Protein AF-A0A8I0KRX6-F1 (afdb_monomer)

Foldseek 3Di:
DDDDDPDDDDQFWQWLCSLCVVLVHDSVVSVVCVVVVQADQAPDWDDDPVDTIGTHGPVSSVVSSVVHDPPPDDDPPDD

Radius of gyration: 14.27 Å; Cα contacts (8 Å, |Δi|>4): 68; chains: 1; bounding box: 29×31×36 Å

Nearest PDB structures (foldseek):
  7ls2-assembly1_R3  TM=4.801E-01  e=2.231E-01  Mus musculus
  3fm5-assembly3_B  TM=4.011E-01  e=2.716E-01  Rhodococcus jostii RHA1
  3eco-assembly1_A  TM=4.353E-01  e=8.852E-01  Staphylococcus aureus subsp. aureus Mu50
  4i98-assembly1_C  TM=4.124E-01  e=4.005E+00  Streptococcus pneumoniae P1031
  3w6j-assembly2_E  TM=3.694E-01  e=9.402E+00  Geobacillus stearothermophilus

pLDDT: mean 73.49, std 16.49, range [39.5, 89.75]

Structure (mmCIF, N/CA/C/O backbone):
data_AF-A0A8I0KRX6-F1
#
_entry.id   AF-A0A8I0KRX6-F1
#
loop_
_atom_site.group_PDB
_atom_site.id
_atom_site.type_symbol
_atom_site.label_atom_id
_atom_site.label_alt_id
_atom_site.label_comp_id
_atom_site.label_asym_id
_atom_site.label_entity_id
_atom_site.label_seq_id
_atom_site.pdbx_PDB_ins_code
_atom_site.Cartn_x
_atom_site.Cartn_y
_atom_site.Cartn_z
_atom_site.occupancy
_atom_site.B_iso_or_equiv
_atom_site.auth_seq_id
_atom_site.auth_comp_id
_atom_site.auth_asym_id
_atom_site.auth_atom_id
_atom_site.pdbx_PDB_model_num
ATOM 1 N N . MET A 1 1 ? 15.819 18.009 -5.405 1.00 48.50 1 MET A N 1
ATOM 2 C CA . MET A 1 1 ? 14.598 17.301 -4.960 1.00 48.50 1 MET A CA 1
ATOM 3 C C . MET A 1 1 ? 13.512 18.351 -4.792 1.00 48.50 1 MET A C 1
ATOM 5 O O . MET A 1 1 ? 13.690 19.207 -3.934 1.00 48.50 1 MET A O 1
ATOM 9 N N . PRO A 1 2 ? 12.544 18.435 -5.719 1.00 46.31 2 PRO A N 1
ATOM 10 C CA . PRO A 1 2 ? 11.302 17.669 -5.567 1.00 46.31 2 PRO A CA 1
ATOM 11 C C . PRO A 1 2 ? 10.767 17.113 -6.904 1.00 46.31 2 PRO A C 1
ATOM 13 O O . PRO A 1 2 ? 10.611 17.842 -7.878 1.00 46.31 2 PRO A O 1
ATOM 16 N N . THR A 1 3 ? 10.437 15.823 -6.968 1.00 57.25 3 THR A N 1
ATOM 17 C CA . THR A 1 3 ? 9.623 15.282 -8.068 1.00 57.25 3 THR A CA 1
ATOM 18 C C . THR A 1 3 ? 8.172 15.685 -7.845 1.00 57.25 3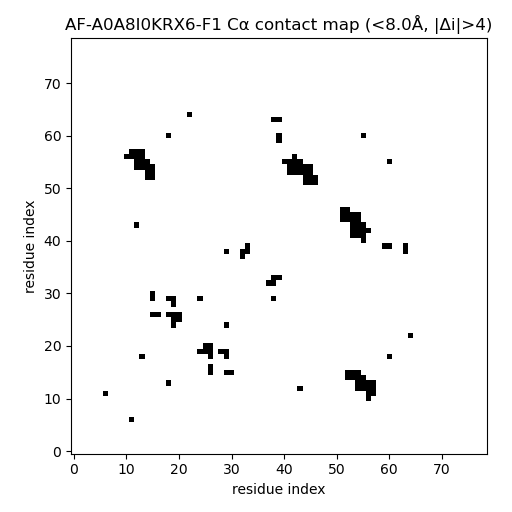 THR A C 1
ATOM 20 O O . THR A 1 3 ? 7.468 15.104 -7.020 1.00 57.25 3 THR A O 1
ATOM 23 N N . GLY A 1 4 ? 7.734 16.715 -8.569 1.00 46.12 4 GLY A N 1
ATOM 24 C CA . GLY A 1 4 ? 6.333 17.100 -8.642 1.00 46.12 4 GLY A CA 1
ATOM 25 C C . GLY A 1 4 ? 5.498 15.974 -9.246 1.00 46.12 4 GLY A C 1
ATOM 26 O O . GLY A 1 4 ? 5.761 15.526 -10.358 1.00 46.12 4 GLY A O 1
ATOM 27 N N . LYS A 1 5 ? 4.458 15.537 -8.535 1.00 53.94 5 LYS A N 1
ATOM 28 C CA . LYS A 1 5 ? 3.397 14.695 -9.098 1.00 53.94 5 LYS A CA 1
ATOM 29 C C . LYS A 1 5 ? 2.110 15.509 -9.147 1.00 53.94 5 LYS A C 1
ATOM 31 O O . LYS A 1 5 ? 1.173 15.295 -8.389 1.00 53.94 5 LYS A O 1
ATOM 36 N N . GLY A 1 6 ? 2.088 16.474 -10.064 1.00 45.03 6 GLY A N 1
ATOM 37 C CA . GLY A 1 6 ? 0.850 17.039 -10.584 1.00 45.03 6 GLY A CA 1
ATOM 38 C C . GLY A 1 6 ? 0.230 16.048 -11.565 1.00 45.03 6 GLY A C 1
ATOM 39 O O . GLY A 1 6 ? 0.475 16.132 -12.761 1.00 45.03 6 GLY A O 1
ATOM 40 N N . GLN A 1 7 ? -0.557 15.094 -11.067 1.00 49.94 7 GLN A N 1
ATOM 41 C CA . GLN A 1 7 ? -1.457 14.296 -11.903 1.00 49.94 7 GLN A CA 1
ATOM 42 C C . GLN A 1 7 ? -2.895 14.582 -11.480 1.00 49.94 7 GLN A C 1
ATOM 44 O O . GLN A 1 7 ? -3.513 13.815 -10.750 1.00 49.94 7 GLN A O 1
ATOM 49 N N . ARG A 1 8 ? -3.428 15.721 -11.933 1.00 49.06 8 ARG A N 1
ATOM 50 C CA . ARG A 1 8 ? -4.877 15.923 -11.985 1.00 49.06 8 ARG A CA 1
ATOM 51 C C . ARG A 1 8 ? -5.418 15.078 -13.144 1.00 49.06 8 ARG A C 1
ATOM 53 O O . ARG A 1 8 ? -4.996 15.276 -14.279 1.00 49.06 8 ARG A O 1
ATOM 60 N N . GLY A 1 9 ? -6.315 14.138 -12.843 1.00 51.50 9 GLY A N 1
ATOM 61 C CA . GLY A 1 9 ? -7.219 13.531 -13.830 1.00 51.50 9 GLY A CA 1
ATOM 62 C C . GLY A 1 9 ? -6.804 12.214 -14.495 1.00 51.50 9 GLY A C 1
ATOM 63 O O . GLY A 1 9 ? -7.240 11.960 -15.609 1.00 51.50 9 GLY A O 1
ATOM 64 N N . LYS A 1 10 ? -5.990 11.365 -13.860 1.00 49.66 10 LYS A N 1
ATOM 65 C CA . LYS A 1 10 ? -5.793 9.977 -14.317 1.00 49.66 10 LYS A CA 1
ATOM 66 C C . LYS A 1 10 ? -5.687 9.059 -13.115 1.00 49.66 10 LYS A C 1
ATOM 68 O O . LYS A 1 10 ? -4.896 9.338 -12.213 1.00 49.66 10 LYS A O 1
ATOM 73 N N . GLU A 1 11 ? -6.526 8.031 -13.103 1.00 59.03 11 GLU A N 1
ATOM 74 C CA . GLU A 1 11 ? -6.651 6.983 -12.089 1.00 59.03 11 GLU A CA 1
ATOM 75 C C . GLU A 1 11 ? -5.256 6.441 -11.754 1.00 59.03 11 GLU A C 1
ATOM 77 O O . GLU A 1 11 ? -4.699 5.588 -12.442 1.00 59.03 11 GLU A O 1
ATOM 82 N N .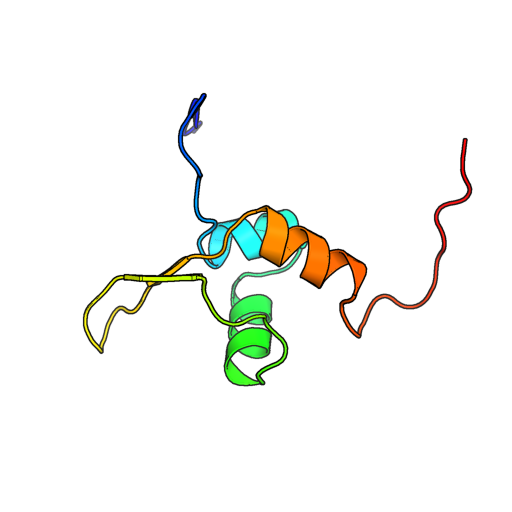 THR A 1 12 ? -4.604 7.048 -10.763 1.00 75.50 12 THR A N 1
ATOM 83 C CA . THR A 1 12 ? -3.190 6.789 -10.511 1.00 75.50 12 THR A CA 1
ATOM 84 C C . THR A 1 12 ? -3.113 5.525 -9.682 1.00 75.50 12 THR A C 1
ATOM 86 O O . THR A 1 12 ? -3.424 5.538 -8.491 1.00 75.50 12 THR A O 1
ATOM 89 N N . LEU A 1 13 ? -2.689 4.443 -10.327 1.00 83.38 13 LEU A N 1
ATOM 90 C CA . LEU A 1 13 ? -2.344 3.214 -9.636 1.00 83.38 13 LEU A CA 1
ATOM 91 C C . LEU A 1 13 ? -1.155 3.483 -8.710 1.00 83.38 13 LEU A C 1
ATOM 93 O O . LEU A 1 13 ? -0.160 4.110 -9.090 1.00 83.38 13 LEU A O 1
ATOM 97 N N . LEU A 1 14 ? -1.285 3.022 -7.477 1.00 85.25 14 LEU A N 1
ATOM 98 C CA . LEU A 1 14 ? -0.248 3.039 -6.467 1.00 85.25 14 LEU A CA 1
ATOM 99 C C . LEU A 1 14 ? 0.676 1.852 -6.719 1.00 85.25 14 LEU A C 1
ATOM 101 O O . LEU A 1 14 ? 0.222 0.711 -6.771 1.00 85.25 14 LEU A O 1
ATOM 105 N N . SER A 1 15 ? 1.972 2.121 -6.856 1.00 84.50 15 SER A N 1
ATOM 106 C CA . SER A 1 15 ? 2.992 1.069 -6.819 1.00 84.50 15 SER A CA 1
ATOM 107 C C . SER A 1 15 ? 3.240 0.629 -5.377 1.00 84.50 15 SER A C 1
ATOM 109 O O . SER A 1 15 ? 2.893 1.349 -4.444 1.00 84.50 15 SER A O 1
ATOM 111 N N . THR A 1 16 ? 3.936 -0.488 -5.162 1.00 84.56 16 THR A N 1
ATOM 112 C CA . THR A 1 16 ? 4.310 -0.984 -3.820 1.00 84.56 16 THR A CA 1
ATOM 113 C C . THR A 1 16 ? 4.921 0.100 -2.920 1.00 84.56 16 THR A C 1
ATOM 115 O O . THR A 1 16 ? 4.619 0.165 -1.730 1.00 84.56 16 THR A O 1
ATOM 118 N N . ALA A 1 17 ? 5.750 0.985 -3.487 1.00 85.19 17 ALA A N 1
ATOM 119 C CA . ALA A 1 17 ? 6.349 2.108 -2.766 1.00 85.19 17 ALA A CA 1
ATOM 120 C C . ALA A 1 17 ? 5.331 3.200 -2.390 1.00 85.19 17 ALA A C 1
ATOM 122 O O . ALA A 1 17 ? 5.361 3.687 -1.261 1.00 85.19 17 ALA A O 1
ATOM 123 N N . ASP A 1 18 ? 4.408 3.560 -3.291 1.00 87.62 18 ASP A N 1
ATOM 124 C CA . ASP A 1 18 ? 3.320 4.488 -2.966 1.00 87.62 18 ASP A CA 1
ATOM 125 C C . ASP A 1 18 ? 2.409 3.883 -1.887 1.00 87.62 18 ASP A C 1
ATOM 127 O O . ASP A 1 18 ? 2.068 4.561 -0.923 1.00 87.62 18 ASP A O 1
ATOM 131 N N . VAL A 1 19 ? 2.060 2.595 -1.993 1.00 86.94 19 VAL A N 1
ATOM 132 C CA . VAL A 1 19 ? 1.247 1.904 -0.978 1.00 86.94 19 VAL A CA 1
ATOM 133 C C . VAL A 1 19 ? 1.942 1.916 0.382 1.00 86.94 19 VAL A C 1
ATOM 135 O O . VAL A 1 19 ? 1.297 2.177 1.394 1.00 86.94 19 VAL A O 1
ATOM 138 N N . ALA A 1 20 ? 3.259 1.707 0.413 1.00 88.38 20 ALA A N 1
ATOM 139 C CA . ALA A 1 20 ? 4.056 1.802 1.631 1.00 88.38 20 ALA A CA 1
ATOM 140 C C . ALA A 1 20 ? 3.989 3.203 2.253 1.00 88.38 20 ALA A C 1
ATOM 142 O O . ALA A 1 20 ? 3.693 3.332 3.440 1.00 88.38 20 ALA A O 1
ATOM 143 N N . ALA A 1 21 ? 4.171 4.249 1.442 1.00 87.38 21 ALA A N 1
ATOM 144 C CA . ALA A 1 21 ? 4.079 5.633 1.897 1.00 87.38 21 ALA A CA 1
ATOM 145 C C . ALA A 1 21 ? 2.691 5.961 2.472 1.00 87.38 21 ALA A C 1
ATOM 147 O O . ALA A 1 21 ? 2.588 6.583 3.526 1.00 87.38 21 ALA A O 1
ATOM 148 N N . VAL A 1 22 ? 1.623 5.495 1.819 1.00 85.81 22 VAL A N 1
ATOM 149 C CA . VAL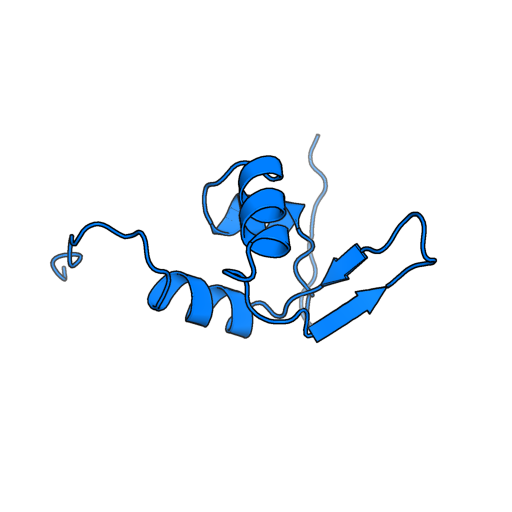 A 1 22 ? 0.235 5.713 2.258 1.00 85.81 22 VAL A CA 1
ATOM 150 C C . VAL A 1 22 ? -0.089 4.930 3.528 1.00 85.81 22 VAL A C 1
ATOM 152 O O . VAL A 1 22 ? -0.757 5.446 4.420 1.00 85.81 22 VAL A O 1
ATOM 155 N N . ALA A 1 23 ? 0.412 3.701 3.636 1.00 84.19 23 ALA A N 1
ATOM 156 C CA . ALA A 1 23 ? 0.249 2.865 4.817 1.00 84.19 23 ALA A CA 1
ATOM 157 C C . ALA A 1 23 ? 1.125 3.309 6.003 1.00 84.19 23 ALA A C 1
ATOM 159 O O . ALA A 1 23 ? 0.974 2.759 7.095 1.00 84.19 23 ALA A O 1
ATOM 160 N N . GLY A 1 24 ? 2.057 4.249 5.798 1.00 86.50 24 GLY A N 1
ATOM 161 C CA . GLY A 1 24 ? 3.065 4.625 6.791 1.00 86.50 24 GLY A CA 1
ATOM 162 C C . GLY A 1 24 ? 4.031 3.482 7.118 1.00 86.50 24 GLY A C 1
ATOM 163 O O . GLY A 1 24 ? 4.484 3.356 8.252 1.00 86.50 24 GLY A O 1
ATOM 164 N N . LEU A 1 25 ? 4.302 2.608 6.148 1.00 86.12 25 LEU A N 1
ATOM 165 C CA . LEU A 1 25 ? 5.138 1.421 6.299 1.00 86.12 25 LEU A CA 1
ATOM 166 C C . LEU A 1 25 ? 6.365 1.472 5.395 1.00 86.12 25 LEU A C 1
ATOM 168 O O . LEU A 1 25 ? 6.432 2.217 4.422 1.00 86.12 25 LEU A O 1
ATOM 172 N N . SER A 1 26 ? 7.326 0.599 5.682 1.00 87.56 26 SER A N 1
ATOM 173 C CA . SER A 1 26 ? 8.433 0.335 4.771 1.00 87.56 26 SER A CA 1
ATOM 174 C C . SER A 1 26 ? 7.965 -0.503 3.570 1.00 87.56 26 SER A C 1
ATOM 176 O O . SER A 1 26 ? 7.145 -1.411 3.740 1.00 87.56 26 SER A O 1
ATOM 178 N N . PRO A 1 27 ? 8.525 -0.284 2.366 1.00 85.38 27 PRO A N 1
ATOM 179 C CA . PRO A 1 27 ? 8.192 -1.076 1.179 1.00 85.38 27 PRO A CA 1
ATOM 180 C C . PRO A 1 27 ? 8.480 -2.569 1.367 1.00 85.38 27 PRO A C 1
ATOM 182 O O . PRO A 1 27 ? 7.740 -3.402 0.852 1.00 85.38 27 PRO A O 1
ATOM 185 N N . ASN A 1 28 ? 9.486 -2.914 2.176 1.00 85.88 28 ASN A N 1
ATOM 186 C CA . ASN A 1 28 ? 9.787 -4.303 2.516 1.00 85.88 28 ASN A CA 1
ATOM 187 C C . ASN A 1 28 ? 8.646 -4.965 3.311 1.00 85.88 28 ASN A C 1
ATOM 189 O O . ASN A 1 28 ? 8.280 -6.101 3.040 1.00 85.88 28 ASN A O 1
ATOM 193 N N . SER A 1 29 ? 8.014 -4.238 4.242 1.00 87.50 29 SER A N 1
ATOM 194 C CA . SER A 1 29 ? 6.856 -4.746 4.990 1.00 87.50 29 SER A CA 1
ATOM 195 C C . SER A 1 29 ? 5.664 -4.987 4.073 1.00 87.50 29 SER A C 1
ATOM 197 O O . SER A 1 29 ? 4.986 -6.001 4.200 1.00 87.50 29 SER A O 1
ATOM 199 N N . ILE A 1 30 ? 5.425 -4.075 3.127 1.00 87.00 30 ILE A N 1
ATOM 200 C CA . ILE A 1 30 ? 4.387 -4.239 2.104 1.00 87.00 30 ILE A CA 1
ATOM 201 C C . ILE A 1 30 ? 4.659 -5.476 1.244 1.00 87.00 30 ILE A C 1
ATOM 203 O O . ILE A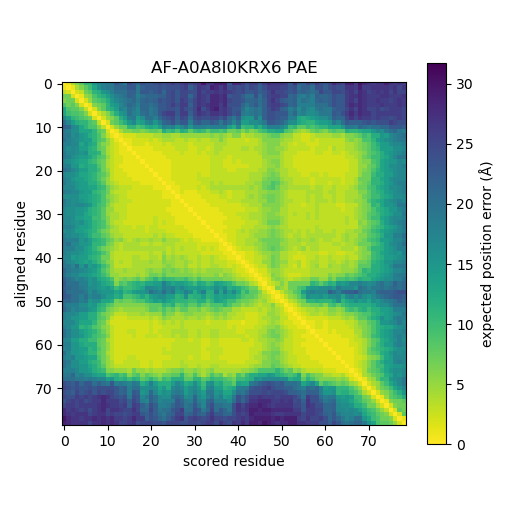 1 30 ? 3.748 -6.264 1.006 1.00 87.00 30 ILE A O 1
ATOM 207 N N . GLN A 1 31 ? 5.910 -5.688 0.836 1.00 86.00 31 GLN A N 1
ATOM 208 C CA . GLN A 1 31 ? 6.305 -6.870 0.076 1.00 86.00 31 GLN A CA 1
ATOM 209 C C . GLN A 1 31 ? 6.071 -8.159 0.876 1.00 86.00 31 GLN A C 1
ATOM 211 O O . GLN A 1 31 ? 5.480 -9.099 0.350 1.00 86.00 31 GLN A O 1
ATOM 216 N N . SER A 1 32 ? 6.418 -8.181 2.166 1.00 86.88 32 SER A N 1
ATOM 217 C CA . SER A 1 32 ? 6.099 -9.304 3.055 1.00 86.88 32 SER A CA 1
ATOM 218 C C . SER A 1 32 ? 4.594 -9.557 3.168 1.00 86.88 32 SER A C 1
ATOM 220 O O . SER A 1 32 ? 4.170 -10.705 3.085 1.00 86.88 32 SER A O 1
ATOM 222 N N . TYR A 1 33 ? 3.767 -8.512 3.303 1.00 86.19 33 TYR A N 1
ATOM 223 C CA . TYR A 1 33 ? 2.305 -8.664 3.322 1.00 86.19 3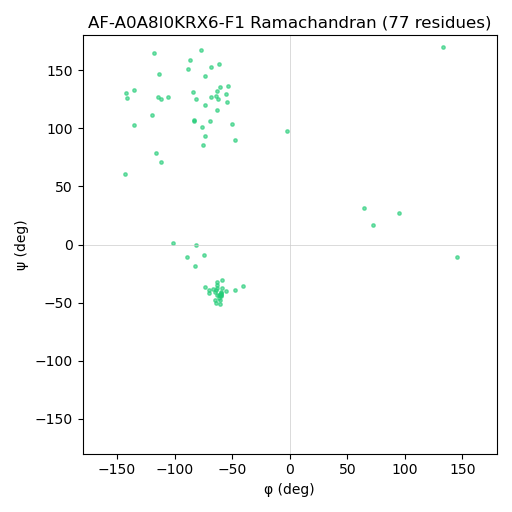3 TYR A CA 1
ATOM 224 C C . TYR A 1 33 ? 1.756 -9.211 2.006 1.00 86.19 33 TYR A C 1
ATOM 226 O O . TYR A 1 33 ? 0.825 -10.014 2.026 1.00 86.19 33 TYR A O 1
ATOM 234 N N . TYR A 1 34 ? 2.334 -8.801 0.878 1.00 85.62 34 TYR A N 1
ATOM 235 C CA . TYR A 1 34 ? 1.968 -9.321 -0.431 1.00 85.62 34 TYR A CA 1
ATOM 236 C C . TYR A 1 34 ? 2.292 -10.814 -0.555 1.00 85.62 34 TYR A C 1
ATOM 238 O O . TYR A 1 34 ? 1.409 -11.604 -0.876 1.00 85.62 34 TYR A O 1
ATOM 246 N N . HIS A 1 35 ? 3.521 -11.221 -0.221 1.00 84.81 35 HIS A N 1
ATOM 247 C CA . HIS A 1 35 ? 3.925 -12.632 -0.251 1.00 84.81 35 HIS A CA 1
ATOM 248 C C . HIS A 1 35 ? 3.143 -13.504 0.736 1.00 84.81 35 HIS A C 1
ATOM 250 O O . HIS A 1 35 ? 2.891 -14.671 0.455 1.00 84.81 35 HIS A O 1
ATOM 256 N N . ALA A 1 36 ? 2.737 -12.936 1.870 1.00 85.69 36 ALA A N 1
ATOM 257 C CA . ALA A 1 36 ? 1.913 -13.614 2.860 1.00 85.69 36 ALA A CA 1
ATOM 258 C C . ALA A 1 36 ? 0.408 -13.623 2.518 1.00 85.69 36 ALA A C 1
ATOM 260 O O . ALA A 1 36 ? -0.378 -14.170 3.286 1.00 85.69 36 ALA A O 1
ATOM 261 N N . GLY A 1 37 ? -0.013 -13.022 1.396 1.00 86.44 37 GLY A N 1
ATOM 262 C CA . GLY A 1 37 ? -1.417 -13.005 0.965 1.00 86.44 37 GLY A CA 1
ATOM 263 C C . GLY A 1 37 ? -2.332 -12.100 1.799 1.00 86.44 37 GLY A C 1
ATOM 264 O O . GLY A 1 37 ? -3.549 -12.231 1.741 1.00 86.44 37 GLY A O 1
ATOM 265 N N . TYR A 1 38 ? -1.764 -11.176 2.577 1.00 84.75 38 TYR A N 1
ATOM 266 C CA . TYR A 1 38 ? -2.515 -10.211 3.390 1.00 84.75 38 TYR A CA 1
ATOM 267 C C . TYR A 1 38 ? -2.848 -8.919 2.644 1.00 84.75 38 TYR A C 1
ATOM 269 O O . TYR A 1 38 ? -3.594 -8.089 3.166 1.00 84.75 38 TYR A O 1
ATOM 277 N N . MET A 1 39 ? -2.252 -8.706 1.470 1.00 83.88 39 MET A N 1
ATOM 278 C CA . MET A 1 39 ? -2.606 -7.596 0.593 1.00 83.88 39 MET A CA 1
ATOM 279 C C . MET A 1 39 ? -3.739 -7.974 -0.354 1.00 83.88 39 MET A C 1
ATOM 281 O O . MET A 1 39 ? -3.833 -9.133 -0.761 1.00 83.88 39 MET A O 1
ATOM 285 N N . PRO A 1 40 ? -4.557 -6.990 -0.762 1.00 86.44 40 PRO A N 1
ATOM 286 C CA . PRO A 1 40 ? -5.531 -7.201 -1.814 1.00 86.44 40 PRO A CA 1
ATOM 287 C C . PRO A 1 40 ? -4.831 -7.571 -3.122 1.00 86.44 40 PRO A C 1
ATOM 289 O O . PRO A 1 40 ? -3.669 -7.219 -3.367 1.00 86.44 40 PRO A O 1
ATOM 292 N N . GLN A 1 41 ? -5.568 -8.269 -3.980 1.00 84.94 41 GLN A N 1
ATOM 293 C CA . GLN A 1 41 ? -5.082 -8.629 -5.300 1.00 84.94 41 GLN A CA 1
ATOM 294 C C . GLN A 1 41 ? -4.775 -7.348 -6.101 1.00 84.94 41 GLN A C 1
ATOM 296 O O . GLN A 1 41 ? -5.557 -6.399 -6.049 1.00 84.94 41 GLN A O 1
ATOM 301 N N . PRO A 1 42 ? -3.635 -7.281 -6.802 1.00 85.44 42 PRO A N 1
ATOM 302 C CA . PRO A 1 42 ? -3.277 -6.101 -7.572 1.00 85.44 42 PRO A CA 1
ATOM 303 C C . PRO A 1 42 ? -4.217 -5.951 -8.764 1.00 85.44 42 PRO A C 1
ATOM 305 O O . PRO A 1 42 ? -4.355 -6.880 -9.562 1.00 85.44 42 PRO A O 1
ATOM 308 N N . ASP A 1 43 ? -4.827 -4.773 -8.894 1.00 84.12 43 ASP A N 1
ATOM 309 C CA . ASP A 1 43 ? -5.699 -4.422 -10.020 1.00 84.12 43 ASP A CA 1
ATOM 310 C C . ASP A 1 43 ? -4.966 -4.531 -11.354 1.00 84.12 43 ASP A C 1
ATOM 312 O O . ASP A 1 43 ? -5.528 -4.924 -12.375 1.00 84.12 43 ASP A O 1
ATOM 316 N N . VAL A 1 44 ? -3.690 -4.153 -11.343 1.00 82.12 44 VAL A N 1
ATOM 317 C CA . VAL A 1 44 ? -2.847 -4.131 -12.524 1.00 82.12 44 VAL A CA 1
ATOM 318 C C . VAL A 1 44 ? -1.503 -4.746 -12.189 1.00 82.12 44 VAL A C 1
ATOM 320 O O . VAL A 1 44 ? -0.861 -4.420 -11.196 1.00 82.12 44 VAL A O 1
ATOM 323 N N . THR A 1 45 ? -1.054 -5.641 -13.056 1.00 81.75 45 THR A N 1
ATOM 324 C CA . THR A 1 45 ? 0.264 -6.255 -12.965 1.00 81.75 45 THR A CA 1
ATOM 325 C C . THR A 1 45 ? 1.027 -5.915 -14.240 1.00 81.75 45 THR A C 1
ATOM 327 O O . THR A 1 45 ? 0.657 -6.370 -15.318 1.00 81.75 45 THR A O 1
ATOM 330 N N . ILE A 1 46 ? 2.064 -5.086 -14.131 1.00 76.00 46 ILE A N 1
ATOM 331 C CA . ILE A 1 46 ? 2.879 -4.619 -15.261 1.00 76.00 46 ILE A CA 1
ATOM 332 C C . ILE A 1 46 ? 4.275 -5.216 -15.140 1.00 76.00 46 ILE A C 1
ATOM 334 O O . ILE A 1 46 ? 4.947 -5.016 -14.137 1.00 76.00 46 ILE A O 1
ATOM 338 N N . GLY A 1 47 ? 4.743 -5.905 -16.177 1.00 66.06 47 GLY A N 1
ATOM 339 C CA . GLY A 1 47 ? 6.139 -6.326 -16.2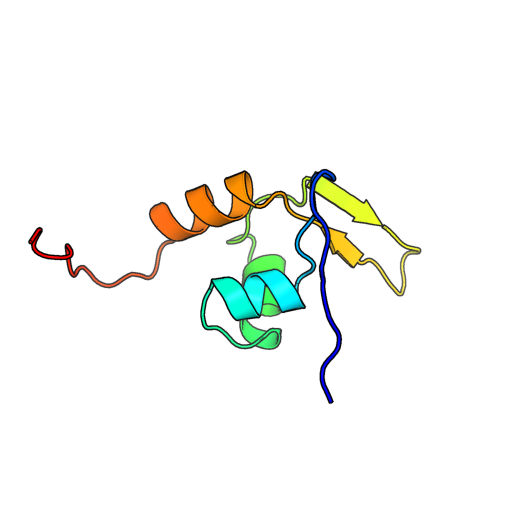89 1.00 66.06 47 GLY A CA 1
ATOM 340 C C . GLY A 1 47 ? 6.328 -7.779 -16.705 1.00 66.06 47 GLY A C 1
ATOM 341 O O . GLY A 1 47 ? 5.391 -8.573 -16.757 1.00 66.06 47 GLY A O 1
ATOM 342 N N . VAL A 1 48 ? 7.578 -8.109 -17.016 1.00 58.72 48 VAL A N 1
ATOM 343 C CA . VAL A 1 48 ? 8.040 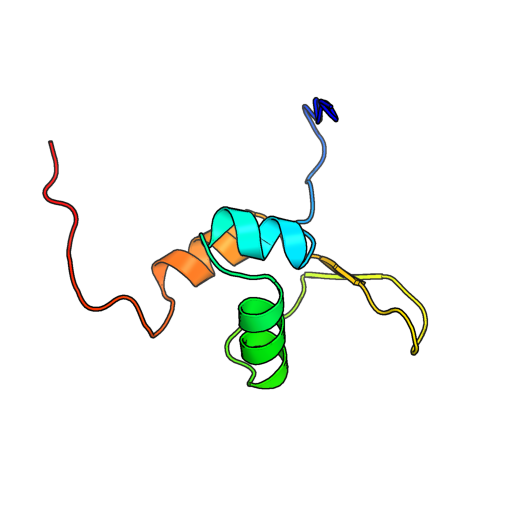-9.466 -17.340 1.00 58.72 48 VAL A CA 1
ATOM 344 C C . VAL A 1 48 ? 8.419 -10.207 -16.058 1.00 58.72 48 VAL A C 1
ATOM 346 O O . VAL A 1 48 ? 8.689 -9.567 -15.049 1.00 58.72 48 VAL A O 1
ATOM 349 N N . GLU A 1 49 ? 8.450 -11.541 -16.082 1.00 62.38 49 GLU A N 1
ATOM 350 C CA . GLU A 1 49 ? 8.609 -1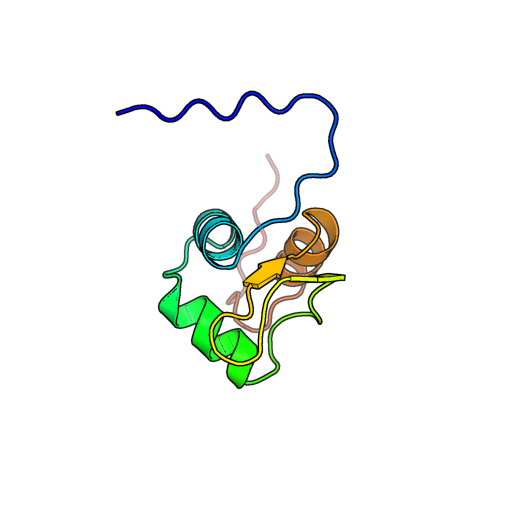2.440 -14.917 1.00 62.38 49 GLU A CA 1
ATOM 351 C C . GLU A 1 49 ? 9.631 -11.979 -13.850 1.00 62.38 49 GLU A C 1
ATOM 353 O O . GLU A 1 49 ? 9.387 -12.119 -12.656 1.00 62.38 49 GLU A O 1
ATOM 358 N N . ARG A 1 50 ? 10.741 -11.355 -14.267 1.00 58.09 50 ARG A N 1
ATOM 359 C CA . ARG A 1 50 ? 11.822 -10.860 -13.393 1.00 58.09 50 ARG A CA 1
ATOM 360 C C . ARG A 1 50 ? 11.574 -9.482 -12.754 1.00 58.09 50 ARG A C 1
ATOM 362 O O . ARG A 1 50 ? 12.258 -9.141 -11.796 1.00 58.09 50 ARG A O 1
ATOM 369 N N . ALA A 1 51 ? 10.652 -8.679 -13.283 1.00 61.75 51 ALA A N 1
ATOM 370 C CA . ALA A 1 51 ? 10.391 -7.299 -12.865 1.00 61.75 51 ALA A CA 1
ATOM 371 C C . ALA A 1 51 ? 8.886 -6.990 -12.917 1.00 61.75 51 ALA A C 1
ATOM 373 O O . ALA A 1 51 ? 8.427 -6.135 -13.676 1.00 61.75 51 ALA A O 1
ATOM 374 N N . ARG A 1 52 ? 8.105 -7.733 -12.128 1.00 73.38 52 ARG A N 1
ATOM 375 C CA . ARG A 1 52 ? 6.654 -7.573 -12.036 1.00 73.38 52 ARG A CA 1
ATOM 376 C C . ARG A 1 52 ? 6.306 -6.447 -11.057 1.00 73.38 52 ARG A C 1
ATOM 378 O O . ARG A 1 52 ? 6.445 -6.592 -9.844 1.00 73.38 52 ARG A O 1
ATOM 385 N N . MET A 1 53 ? 5.860 -5.318 -11.592 1.00 77.44 53 MET A N 1
ATOM 386 C CA . MET A 1 53 ? 5.277 -4.215 -10.840 1.00 77.44 53 MET A CA 1
ATOM 387 C C . MET A 1 53 ? 3.795 -4.482 -10.599 1.00 77.44 53 MET A C 1
ATOM 389 O O . MET A 1 53 ? 3.042 -4.803 -11.516 1.00 77.44 53 MET A O 1
ATOM 393 N N . HIS A 1 54 ? 3.382 -4.319 -9.352 1.00 84.19 54 HIS A N 1
ATOM 394 C CA . HIS A 1 54 ? 1.997 -4.456 -8.936 1.00 84.19 54 HIS A CA 1
ATOM 395 C C . HIS A 1 54 ? 1.433 -3.059 -8.684 1.00 84.19 54 HIS A C 1
ATOM 397 O O . HIS A 1 54 ? 2.048 -2.249 -7.986 1.00 84.19 54 HIS A O 1
ATOM 403 N N . GLY A 1 55 ? 0.303 -2.776 -9.319 1.00 85.25 55 GLY A N 1
ATOM 404 C CA . GLY A 1 55 ? -0.430 -1.528 -9.235 1.00 85.25 55 GLY A CA 1
ATOM 405 C C . GLY A 1 55 ? -1.779 -1.767 -8.579 1.00 85.25 55 GLY A C 1
ATOM 406 O O . GLY A 1 55 ? -2.545 -2.618 -9.031 1.00 85.25 55 GLY A O 1
ATOM 407 N N . TRP A 1 56 ? -2.068 -0.991 -7.541 1.00 89.31 56 TRP A N 1
ATOM 408 C CA . TRP A 1 56 ? -3.361 -0.998 -6.864 1.00 89.31 56 TRP A CA 1
ATOM 409 C C . TRP A 1 56 ? -4.076 0.322 -7.063 1.00 89.31 56 TRP A C 1
ATOM 411 O O . TRP A 1 56 ? -3.451 1.384 -7.097 1.00 89.31 56 TRP A O 1
ATOM 421 N N . ARG A 1 57 ? -5.399 0.287 -7.134 1.00 89.75 57 ARG A N 1
ATOM 422 C CA . ARG A 1 57 ? -6.190 1.513 -7.069 1.00 89.75 57 ARG A CA 1
ATOM 423 C C . ARG A 1 57 ? -6.095 2.126 -5.679 1.00 89.75 57 ARG A C 1
ATOM 425 O O . ARG A 1 57 ? -5.886 1.445 -4.674 1.00 89.75 57 ARG A O 1
ATOM 432 N N . ARG A 1 58 ? -6.270 3.449 -5.617 1.00 84.75 58 ARG A N 1
ATOM 433 C CA . ARG A 1 58 ? -6.304 4.160 -4.337 1.00 84.75 58 ARG A CA 1
ATOM 434 C C . ARG A 1 58 ? -7.428 3.644 -3.440 1.00 84.75 58 ARG A C 1
ATOM 436 O O . ARG A 1 58 ? -7.183 3.465 -2.257 1.00 84.75 58 ARG A O 1
ATOM 443 N N . GLU A 1 59 ? -8.598 3.389 -4.019 1.00 85.69 59 GLU A N 1
ATOM 444 C CA . GLU A 1 59 ? -9.783 2.879 -3.321 1.00 85.69 59 GLU A CA 1
ATOM 445 C C . GLU A 1 59 ? -9.516 1.513 -2.678 1.00 85.69 59 GLU A C 1
ATOM 447 O O . GLU A 1 59 ? -9.630 1.383 -1.467 1.00 85.69 59 GLU A O 1
ATOM 452 N N . THR A 1 60 ? -8.984 0.555 -3.441 1.00 88.31 60 THR A N 1
ATOM 453 C CA . THR A 1 60 ? -8.624 -0.786 -2.948 1.00 88.31 60 THR A CA 1
ATOM 454 C C . THR A 1 60 ? -7.660 -0.745 -1.761 1.00 88.31 60 THR A C 1
ATOM 456 O O . THR A 1 60 ? -7.783 -1.518 -0.811 1.00 88.31 60 THR A O 1
ATOM 459 N N . ILE A 1 61 ? -6.677 0.161 -1.799 1.00 87.12 61 ILE A N 1
ATOM 460 C CA . ILE A 1 61 ? -5.731 0.339 -0.692 1.00 87.12 61 ILE A CA 1
ATOM 461 C C . ILE A 1 61 ? -6.383 1.033 0.501 1.00 87.12 61 ILE A C 1
ATOM 463 O O . ILE A 1 61 ? -6.058 0.685 1.633 1.00 87.12 61 ILE A O 1
ATOM 467 N N . ASP A 1 62 ? -7.277 1.992 0.277 1.00 86.56 62 ASP A N 1
ATOM 468 C CA . ASP A 1 62 ? -8.009 2.677 1.344 1.00 86.56 62 ASP A CA 1
ATOM 469 C C . ASP A 1 62 ? -8.929 1.704 2.097 1.00 86.56 62 ASP A C 1
ATOM 471 O O . ASP A 1 62 ? -8.833 1.578 3.320 1.00 86.56 62 ASP A O 1
ATOM 475 N N . GLU A 1 63 ? -9.703 0.903 1.359 1.00 87.56 63 GLU A N 1
ATOM 476 C CA . GLU A 1 63 ? -10.543 -0.165 1.906 1.00 87.56 63 GLU A CA 1
ATOM 477 C C . GLU A 1 63 ? -9.717 -1.205 2.665 1.00 87.56 63 GLU A C 1
ATOM 479 O O . GLU A 1 63 ? -10.074 -1.612 3.776 1.00 87.56 63 GLU A O 1
ATOM 484 N N . TRP A 1 64 ? -8.579 -1.619 2.100 1.00 86.69 64 TRP A N 1
ATOM 485 C CA . TRP A 1 64 ? -7.668 -2.524 2.789 1.00 86.69 64 TRP A CA 1
ATOM 486 C C . TRP A 1 64 ? -7.130 -1.900 4.075 1.00 86.69 64 TRP A C 1
ATOM 488 O O . TRP A 1 64 ? -7.147 -2.558 5.107 1.00 86.69 64 TRP A O 1
ATOM 498 N N . LEU A 1 65 ? -6.692 -0.637 4.062 1.00 84.75 65 LEU A N 1
ATOM 499 C CA . LEU A 1 65 ? -6.192 0.052 5.257 1.00 84.75 65 LEU A CA 1
ATOM 500 C C . LEU A 1 65 ? -7.265 0.204 6.340 1.00 84.75 65 LEU A C 1
ATOM 502 O O . LEU A 1 65 ? -6.928 0.120 7.525 1.00 84.75 65 LEU A O 1
ATOM 506 N N . ALA A 1 66 ? -8.526 0.397 5.951 1.00 85.12 66 ALA A N 1
ATOM 507 C CA . ALA A 1 66 ? -9.662 0.445 6.864 1.00 85.12 66 ALA A CA 1
ATOM 508 C C . ALA A 1 66 ? -9.929 -0.917 7.531 1.00 85.12 66 ALA A C 1
ATOM 510 O O . ALA A 1 66 ? -10.219 -0.966 8.726 1.00 85.12 66 ALA A O 1
ATOM 511 N N . ASN A 1 67 ? -9.765 -2.017 6.789 1.00 80.94 67 ASN A N 1
ATOM 512 C CA . ASN A 1 67 ? -10.074 -3.381 7.239 1.00 80.94 67 ASN A CA 1
ATOM 513 C C . ASN A 1 67 ? -8.842 -4.204 7.668 1.00 80.94 67 ASN A C 1
ATOM 515 O O . ASN A 1 67 ? -8.964 -5.378 8.021 1.00 80.94 67 ASN A O 1
ATOM 519 N N . ARG A 1 68 ? -7.636 -3.624 7.625 1.00 76.50 68 ARG A N 1
ATOM 520 C CA . ARG A 1 68 ? -6.385 -4.376 7.766 1.00 76.50 68 ARG A CA 1
ATOM 521 C C . ARG A 1 68 ? -6.253 -5.034 9.150 1.00 76.50 68 ARG A C 1
ATOM 523 O O . ARG A 1 68 ? -6.259 -4.327 10.166 1.00 76.50 68 ARG A O 1
ATOM 530 N N . PRO A 1 69 ? -5.972 -6.352 9.211 1.00 64.75 69 PRO A N 1
ATOM 531 C CA . PRO A 1 69 ? -5.672 -7.046 10.459 1.00 64.75 69 PRO A CA 1
ATOM 532 C C . PRO A 1 69 ? -4.313 -6.569 10.991 1.00 64.75 69 PRO A C 1
ATOM 534 O O . PRO A 1 69 ? -3.261 -6.860 10.425 1.00 64.75 69 PRO A O 1
ATOM 537 N N . GLY A 1 70 ? -4.329 -5.759 12.050 1.00 59.16 70 GLY A N 1
ATOM 538 C CA . GLY A 1 70 ? -3.112 -5.207 12.658 1.00 59.16 70 GLY A CA 1
ATOM 539 C C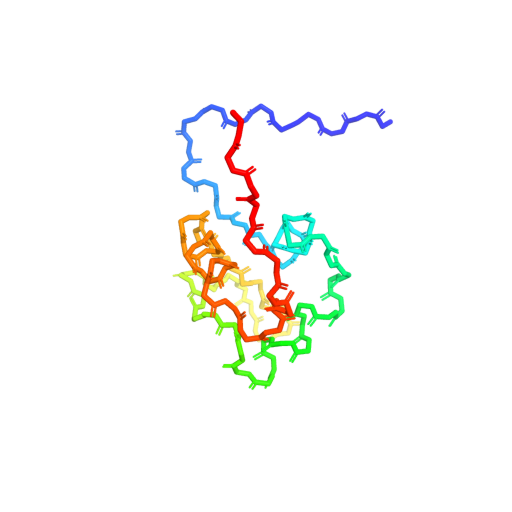 . GLY A 1 70 ? -3.244 -3.791 13.214 1.00 59.16 70 GLY A C 1
ATOM 540 O O . GLY A 1 70 ? -2.367 -3.359 13.961 1.00 59.16 70 GLY A O 1
ATOM 541 N N . ARG A 1 71 ? -4.339 -3.066 12.940 1.00 53.78 71 ARG A N 1
ATOM 542 C CA . ARG A 1 71 ? -4.681 -1.896 13.762 1.00 53.78 71 ARG A CA 1
ATOM 543 C C . ARG A 1 71 ? -5.216 -2.394 15.097 1.00 53.78 71 ARG A C 1
ATOM 545 O O . ARG A 1 71 ? -6.406 -2.649 15.254 1.00 53.78 71 ARG A O 1
ATOM 552 N N . GLY A 1 72 ? -4.321 -2.515 16.072 1.00 46.88 72 GLY A N 1
ATOM 553 C CA . GLY A 1 72 ? -4.708 -2.456 17.472 1.00 46.88 72 GLY A CA 1
ATOM 554 C C . GLY A 1 72 ? -5.576 -1.215 17.677 1.00 46.88 72 GLY A C 1
ATOM 555 O O . GLY A 1 72 ? -5.089 -0.090 17.639 1.00 46.88 72 GLY A O 1
ATOM 556 N N . ARG A 1 73 ? -6.881 -1.456 17.786 1.00 44.72 73 ARG A N 1
ATOM 557 C CA . ARG A 1 73 ? -7.938 -0.616 18.344 1.00 44.72 73 ARG A CA 1
ATOM 558 C C . ARG A 1 73 ? -7.444 0.710 18.936 1.00 44.72 73 ARG A C 1
ATOM 560 O O . ARG A 1 73 ? -7.090 0.772 20.108 1.00 44.72 73 ARG A O 1
ATOM 567 N N . ARG A 1 74 ? -7.541 1.787 18.161 1.00 49.31 74 ARG A N 1
ATOM 568 C CA . ARG A 1 74 ? -7.957 3.087 18.697 1.00 49.31 74 ARG A CA 1
ATOM 569 C C . ARG A 1 74 ? -8.966 3.687 17.722 1.00 49.31 74 ARG A C 1
ATOM 571 O O . ARG A 1 74 ? -8.545 4.134 16.656 1.00 49.31 74 ARG A O 1
ATOM 578 N N . PRO A 1 75 ? -10.279 3.649 18.021 1.00 45.75 75 PRO A N 1
ATOM 579 C CA . PRO A 1 75 ? -11.200 4.547 17.343 1.00 45.75 75 PRO A CA 1
ATOM 580 C C . PRO A 1 75 ? -10.675 5.969 17.554 1.00 45.75 75 PRO A C 1
ATOM 582 O O . PRO A 1 75 ? -10.315 6.348 18.671 1.00 45.75 75 PRO A O 1
ATOM 585 N N . LYS A 1 76 ? -10.548 6.720 16.460 1.00 42.59 76 LYS A N 1
ATOM 586 C CA . LYS A 1 76 ? -10.337 8.160 16.532 1.00 42.59 76 LYS A CA 1
ATOM 587 C C . LYS A 1 76 ? -11.600 8.706 17.198 1.00 42.59 76 LYS A C 1
ATOM 589 O O . LYS A 1 76 ? -12.684 8.501 16.663 1.00 42.59 76 LYS A O 1
ATOM 594 N N . ALA A 1 77 ? -11.460 9.291 18.384 1.00 46.34 77 ALA A N 1
ATOM 595 C CA . ALA A 1 77 ? -12.491 10.169 18.910 1.00 46.34 77 ALA A CA 1
ATOM 596 C C . ALA A 1 77 ? -12.741 11.238 17.838 1.00 46.34 77 ALA A C 1
ATOM 598 O O . ALA A 1 77 ? -11.789 11.855 17.352 1.00 46.34 77 ALA A O 1
ATOM 599 N N . GLU A 1 78 ? -13.987 11.327 17.393 1.00 39.50 78 GLU A N 1
ATOM 600 C CA . GLU A 1 78 ? -14.494 12.442 16.602 1.00 39.50 78 GLU A CA 1
ATOM 601 C C . GLU A 1 78 ? -14.213 13.759 17.349 1.00 39.50 78 GLU A C 1
ATOM 603 O O . GLU A 1 78 ? -14.394 13.820 18.566 1.00 39.50 78 GLU A O 1
ATOM 608 N N . ASP A 1 79 ? -13.742 14.767 16.611 1.00 40.81 79 ASP A N 1
ATOM 609 C CA . ASP A 1 79 ? -13.883 16.204 16.893 1.00 40.81 79 ASP A CA 1
ATOM 610 C C . ASP A 1 79 ? -14.326 16.857 15.578 1.00 40.81 79 ASP A C 1
ATOM 612 O O . ASP A 1 79 ? -13.647 16.586 14.551 1.00 40.81 79 ASP A O 1
#

Solvent-accessible surface area (backbone atoms only — not comparable to full-atom values): 5151 Å² total; per-residue (Å²): 139,80,89,80,80,86,67,86,88,61,93,64,57,34,38,59,60,52,49,10,62,74,69,74,48,54,48,67,58,47,51,51,33,48,78,69,64,73,47,80,82,58,78,38,77,50,68,54,96,93,58,65,44,48,23,30,48,62,64,63,52,50,54,43,64,75,67,46,94,78,72,78,84,68,83,77,78,87,129

Sequence (79 aa):
MPTGKGQRGKETLLSTADVAAVAGLSPNSIQSYYHAGYMPQPDVTIGVERARMHGWRRETIDEWLANRPGRGRRPKAED

Organism: NCBI:txid2692125

Mean predicted aligned error: 10.28 Å

Secondary structure (DSSP, 8-state):
--------SS--PEEHHHHHHHHTS-HHHHHHHHHTT-SPPPSEEES-TTS-EEEE-HHHHHHHHHH-TT----PPPP-